Protein AF-A0A7H8QES9-F1 (afdb_monomer_lite)

Structure (mmCIF, N/CA/C/O backbone):
data_AF-A0A7H8QES9-F1
#
_entry.id   AF-A0A7H8QES9-F1
#
loop_
_atom_site.group_PDB
_atom_site.id
_atom_site.type_symbol
_atom_site.label_atom_id
_atom_site.label_alt_id
_atom_site.label_comp_id
_atom_site.label_asym_id
_atom_site.label_entity_id
_atom_site.label_seq_id
_atom_site.pdbx_PDB_ins_code
_atom_site.Cartn_x
_atom_site.Cartn_y
_atom_site.Cartn_z
_atom_site.occupancy
_atom_site.B_iso_or_equiv
_atom_site.auth_seq_id
_atom_site.auth_comp_id
_atom_site.auth_asym_id
_atom_site.auth_atom_id
_atom_site.pdbx_PDB_model_num
ATOM 1 N N . MET A 1 1 ? 10.822 -3.248 11.222 1.00 39.12 1 MET A N 1
ATOM 2 C CA . MET A 1 1 ? 10.969 -3.662 9.811 1.00 39.12 1 MET A CA 1
ATOM 3 C C . MET A 1 1 ? 11.711 -2.544 9.105 1.00 39.12 1 MET A C 1
ATOM 5 O O . MET A 1 1 ? 11.254 -1.414 9.185 1.00 39.12 1 MET A O 1
ATOM 9 N N . ALA A 1 2 ? 12.893 -2.818 8.555 1.00 43.97 2 ALA A N 1
ATOM 10 C CA . ALA A 1 2 ? 13.678 -1.810 7.850 1.00 43.97 2 ALA A CA 1
ATOM 11 C C . ALA A 1 2 ? 13.037 -1.558 6.480 1.00 43.97 2 ALA A C 1
ATOM 13 O O . ALA A 1 2 ? 12.819 -2.503 5.725 1.00 43.97 2 ALA A O 1
ATOM 14 N N . VAL A 1 3 ? 12.702 -0.304 6.184 1.00 54.75 3 VAL A N 1
ATOM 15 C CA . VAL A 1 3 ? 12.339 0.106 4.827 1.00 54.75 3 VAL A CA 1
ATOM 16 C C . VAL A 1 3 ? 13.646 0.142 4.043 1.00 54.75 3 VAL A C 1
ATOM 18 O O . VAL A 1 3 ? 14.465 1.038 4.237 1.00 54.75 3 VAL A O 1
ATOM 21 N N . GLU A 1 4 ? 13.888 -0.878 3.222 1.00 55.09 4 GLU A N 1
ATOM 22 C CA . GLU A 1 4 ? 14.965 -0.844 2.236 1.00 55.09 4 GLU A CA 1
ATOM 23 C C . GLU A 1 4 ? 14.701 0.330 1.287 1.00 55.09 4 GLU A C 1
ATOM 25 O O . GLU A 1 4 ? 13.820 0.269 0.428 1.00 55.09 4 GLU A O 1
ATOM 30 N N . ASN A 1 5 ? 15.454 1.417 1.462 1.00 53.53 5 ASN A N 1
ATOM 31 C CA . ASN A 1 5 ? 15.552 2.485 0.476 1.00 53.53 5 ASN A CA 1
ATOM 32 C C . ASN A 1 5 ? 16.187 1.885 -0.780 1.00 53.53 5 ASN A C 1
ATOM 34 O O . ASN A 1 5 ? 17.411 1.786 -0.884 1.00 53.53 5 ASN A O 1
ATOM 38 N N . LYS A 1 6 ? 15.353 1.429 -1.719 1.00 53.41 6 LYS A N 1
ATOM 39 C CA . LYS A 1 6 ? 15.827 1.057 -3.051 1.00 53.41 6 LYS A CA 1
ATOM 40 C C . LYS A 1 6 ? 16.455 2.307 -3.675 1.00 53.41 6 LYS A C 1
ATOM 42 O O . LYS A 1 6 ? 15.823 3.363 -3.623 1.00 53.41 6 LYS A O 1
ATOM 47 N N . PRO A 1 7 ? 17.677 2.223 -4.224 1.00 62.91 7 PRO A N 1
ATOM 48 C CA . PRO A 1 7 ? 18.287 3.365 -4.888 1.00 62.91 7 PRO A CA 1
ATOM 49 C C . PRO A 1 7 ? 17.363 3.830 -6.014 1.00 62.91 7 PRO A C 1
ATOM 51 O O . PRO A 1 7 ? 16.858 3.003 -6.774 1.00 62.91 7 PRO A O 1
ATOM 54 N N . GLU A 1 8 ? 17.124 5.140 -6.110 1.00 61.28 8 GLU A N 1
ATOM 55 C CA . GLU A 1 8 ? 16.441 5.709 -7.270 1.00 61.28 8 GLU A CA 1
ATOM 56 C C . GLU A 1 8 ? 17.220 5.294 -8.522 1.00 61.28 8 GLU A C 1
ATOM 58 O O . GLU A 1 8 ? 18.403 5.617 -8.662 1.00 61.28 8 GLU A O 1
ATOM 63 N N . GLU A 1 9 ? 16.588 4.517 -9.405 1.00 63.19 9 GLU A N 1
ATOM 64 C CA . GLU A 1 9 ? 17.222 4.059 -10.638 1.00 63.19 9 GLU A CA 1
ATOM 65 C C . GLU A 1 9 ? 17.528 5.275 -11.523 1.00 63.19 9 GLU A C 1
ATOM 67 O O . GLU A 1 9 ? 16.657 5.844 -12.184 1.00 63.19 9 GLU A O 1
ATOM 72 N N . GLN A 1 10 ? 18.789 5.708 -11.524 1.00 65.56 10 GLN A N 1
ATOM 73 C CA . GLN A 1 10 ? 19.254 6.777 -12.399 1.00 65.56 10 GLN A CA 1
ATOM 74 C C . GLN A 1 10 ? 19.515 6.201 -13.792 1.00 65.56 10 GLN A C 1
ATOM 76 O O . GLN A 1 10 ? 20.564 5.619 -14.058 1.00 65.56 10 GLN A O 1
ATOM 81 N N . TYR A 1 11 ? 18.548 6.357 -14.694 1.00 68.81 11 TYR A N 1
ATOM 82 C CA . TYR A 1 11 ? 18.685 5.891 -16.074 1.00 68.81 11 TYR A CA 1
ATOM 83 C C . TYR A 1 11 ? 19.662 6.760 -16.870 1.00 68.81 11 TYR A C 1
ATOM 85 O O . TYR A 1 11 ? 19.478 7.981 -16.992 1.00 68.81 11 TYR A O 1
ATOM 93 N N . 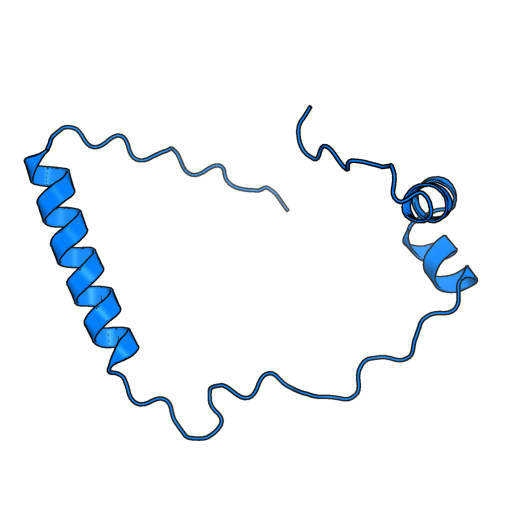ALA A 1 12 ? 20.652 6.111 -17.481 1.00 70.88 12 ALA A N 1
ATOM 94 C CA . ALA A 1 12 ? 21.777 6.752 -18.147 1.00 70.88 12 ALA A CA 1
ATOM 95 C C . ALA A 1 12 ? 21.383 7.440 -19.466 1.00 70.88 12 ALA A C 1
ATOM 97 O O . ALA A 1 12 ? 22.084 8.344 -19.921 1.00 70.88 12 ALA A O 1
ATOM 98 N N . SER A 1 13 ? 20.259 7.057 -20.093 1.00 81.69 13 SER A N 1
ATOM 99 C CA . SER A 1 13 ? 19.829 7.665 -21.361 1.00 81.69 13 SER A CA 1
ATOM 100 C C . SER A 1 13 ? 18.312 7.767 -21.565 1.00 81.69 13 SER A C 1
ATOM 102 O O . SER A 1 13 ? 17.519 7.005 -21.016 1.00 81.69 13 SER A O 1
ATOM 104 N N . ARG A 1 14 ? 17.890 8.705 -22.428 1.00 82.44 14 ARG A N 1
ATOM 105 C CA . ARG A 1 14 ? 16.484 8.848 -22.855 1.00 82.44 14 ARG A CA 1
ATOM 106 C C . ARG A 1 14 ? 15.957 7.582 -23.539 1.00 82.44 14 ARG A C 1
ATOM 108 O O . ARG A 1 14 ? 14.833 7.171 -23.278 1.00 82.44 14 ARG A O 1
ATOM 115 N N . LYS A 1 15 ? 16.776 6.959 -24.390 1.00 86.50 15 LYS A N 1
ATOM 116 C CA . LYS A 1 15 ? 16.416 5.740 -25.128 1.00 86.50 15 LYS A CA 1
ATOM 117 C C . LYS A 1 15 ? 16.139 4.572 -24.181 1.00 86.50 15 LYS A C 1
ATOM 119 O O . LYS A 1 15 ? 15.160 3.859 -24.367 1.00 86.50 15 LYS A O 1
ATOM 124 N N . GLU A 1 16 ? 16.974 4.424 -23.158 1.00 82.69 16 GLU A N 1
ATOM 125 C CA . GLU A 1 16 ? 16.810 3.420 -22.105 1.00 82.69 16 GLU A CA 1
ATOM 126 C C . GLU A 1 16 ? 15.498 3.624 -21.337 1.00 82.69 16 GLU A C 1
ATOM 128 O O . GLU A 1 16 ? 14.719 2.684 -21.193 1.00 82.69 16 GLU A O 1
ATOM 133 N N . 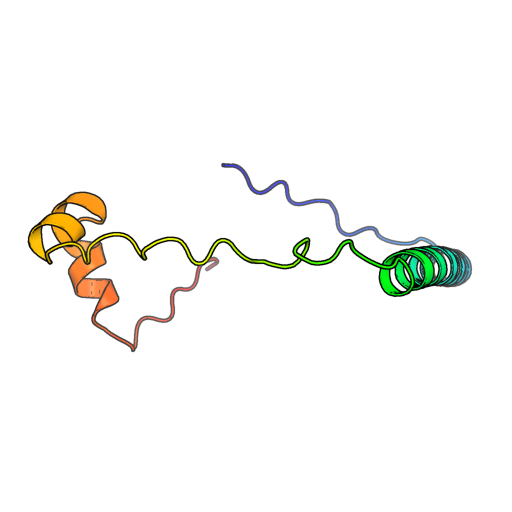ARG A 1 17 ? 15.171 4.867 -20.957 1.00 85.12 17 ARG A N 1
ATOM 134 C CA . ARG A 1 17 ? 13.882 5.183 -20.312 1.00 85.12 17 ARG A CA 1
ATOM 135 C C . ARG A 1 17 ? 12.682 4.840 -21.190 1.00 85.12 17 ARG A C 1
ATOM 137 O O . ARG A 1 17 ? 11.707 4.273 -20.708 1.00 85.12 17 ARG A O 1
ATOM 144 N N . GLU A 1 18 ? 12.738 5.173 -22.478 1.00 88.00 18 GLU A N 1
ATOM 145 C CA . GLU A 1 18 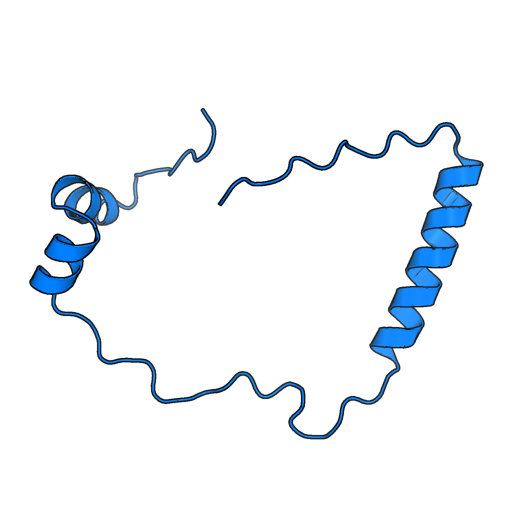? 11.653 4.884 -23.423 1.00 88.00 18 GLU A CA 1
ATOM 146 C C . GLU A 1 18 ? 11.483 3.378 -23.684 1.00 88.00 18 GLU A C 1
ATOM 148 O O . GLU A 1 18 ? 10.370 2.909 -23.935 1.00 88.00 18 GLU A O 1
ATOM 153 N N . GLU A 1 19 ? 12.566 2.602 -23.650 1.00 88.12 19 GLU A N 1
ATOM 154 C CA . GLU A 1 19 ? 12.517 1.143 -23.763 1.00 88.12 19 GLU A CA 1
ATOM 155 C C . GLU A 1 19 ? 11.897 0.503 -22.518 1.00 88.12 19 GLU A C 1
ATOM 157 O O . GLU A 1 19 ? 10.988 -0.321 -22.641 1.00 88.12 19 GLU A O 1
ATOM 162 N N . ILE A 1 20 ? 12.322 0.937 -21.329 1.00 86.00 20 ILE A N 1
ATOM 163 C CA . ILE A 1 20 ? 11.754 0.487 -20.055 1.00 86.00 20 ILE A CA 1
ATOM 164 C C . ILE A 1 20 ? 10.266 0.832 -19.997 1.00 86.00 20 ILE A C 1
ATOM 166 O O . ILE A 1 20 ? 9.449 -0.055 -19.769 1.00 86.00 20 ILE A O 1
ATOM 170 N N . GLY A 1 21 ? 9.890 2.075 -20.309 1.00 86.25 21 GLY A N 1
ATOM 171 C CA . GLY A 1 21 ? 8.490 2.503 -20.325 1.00 86.25 21 GLY A CA 1
ATOM 172 C C . GLY A 1 21 ?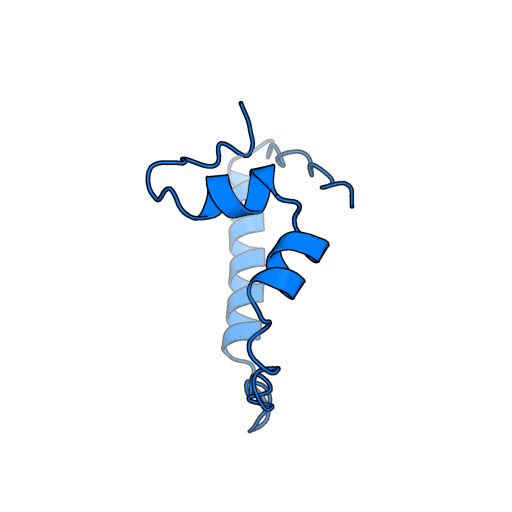 7.617 1.652 -21.252 1.00 86.25 21 GLY A C 1
ATOM 173 O O . GLY A 1 21 ? 6.522 1.240 -20.872 1.00 86.25 21 GLY A O 1
ATOM 174 N N . ARG A 1 22 ? 8.119 1.297 -22.443 1.00 89.12 22 ARG A N 1
ATOM 175 C CA . ARG A 1 22 ? 7.403 0.401 -23.367 1.00 89.12 22 ARG A CA 1
ATOM 176 C C . ARG A 1 22 ? 7.233 -1.009 -22.805 1.00 89.12 22 ARG A C 1
ATOM 178 O O . ARG A 1 22 ? 6.143 -1.570 -22.913 1.00 89.12 22 ARG A O 1
ATOM 185 N N . ARG A 1 23 ? 8.279 -1.579 -22.201 1.00 86.88 23 ARG A N 1
ATOM 186 C CA . ARG A 1 23 ? 8.222 -2.918 -21.586 1.00 86.88 23 ARG A CA 1
ATOM 187 C C . ARG A 1 23 ? 7.266 -2.946 -20.396 1.00 86.88 23 ARG A C 1
ATOM 189 O O . ARG A 1 23 ? 6.457 -3.865 -20.294 1.00 86.88 23 ARG A O 1
ATOM 196 N N . THR A 1 24 ? 7.316 -1.921 -19.554 1.00 86.19 24 THR A N 1
ATOM 197 C CA . THR A 1 24 ? 6.441 -1.751 -18.392 1.00 86.19 24 THR A CA 1
ATOM 198 C C . THR A 1 24 ? 4.979 -1.624 -18.810 1.00 86.19 24 THR A C 1
ATOM 200 O O . THR A 1 24 ? 4.143 -2.390 -18.334 1.00 86.19 24 THR A O 1
ATOM 203 N N . ASN A 1 25 ? 4.670 -0.754 -19.777 1.00 85.25 25 ASN A N 1
ATOM 204 C CA . ASN A 1 25 ? 3.307 -0.597 -20.292 1.00 85.25 25 ASN A CA 1
ATOM 205 C C . ASN A 1 25 ? 2.760 -1.898 -20.896 1.00 85.25 25 ASN A C 1
ATOM 207 O O . ASN A 1 25 ? 1.604 -2.244 -20.669 1.00 85.25 25 ASN A O 1
ATOM 211 N N . ALA A 1 26 ? 3.584 -2.650 -21.634 1.00 83.12 26 ALA A N 1
ATOM 212 C CA . ALA A 1 26 ? 3.181 -3.948 -22.174 1.00 83.12 26 ALA A CA 1
ATOM 213 C C . ALA A 1 26 ? 2.893 -4.984 -21.071 1.00 83.12 26 ALA A C 1
ATOM 215 O O . ALA A 1 26 ? 2.005 -5.823 -21.230 1.00 83.12 26 ALA A O 1
ATOM 216 N N . GLY A 1 27 ? 3.627 -4.924 -19.955 1.00 79.25 27 GLY A N 1
ATOM 217 C CA . GLY A 1 27 ? 3.379 -5.743 -18.770 1.00 79.25 27 GLY A CA 1
ATOM 218 C C . GLY A 1 27 ? 2.046 -5.407 -18.102 1.00 79.25 27 GLY A C 1
ATOM 219 O O . GLY A 1 27 ? 1.242 -6.308 -17.874 1.00 79.25 27 GLY A O 1
ATOM 220 N N . PHE A 1 28 ? 1.773 -4.122 -17.865 1.00 83.62 28 PHE A N 1
ATOM 221 C CA . PHE A 1 28 ? 0.505 -3.677 -17.276 1.00 83.62 28 PHE A CA 1
ATOM 222 C C . PHE A 1 28 ? -0.696 -4.017 -18.155 1.00 83.62 28 PHE A C 1
ATOM 224 O O . PHE A 1 28 ? -1.649 -4.616 -17.667 1.00 83.62 28 PHE A O 1
ATOM 231 N N . ALA A 1 29 ? -0.611 -3.770 -19.464 1.00 80.31 29 ALA A N 1
ATOM 232 C CA . ALA A 1 29 ? -1.682 -4.112 -20.400 1.00 80.31 29 ALA A CA 1
ATOM 233 C C . ALA A 1 29 ? -2.008 -5.618 -20.424 1.00 80.31 29 ALA A C 1
ATOM 235 O O . ALA A 1 29 ? -3.128 -6.004 -20.753 1.00 80.31 29 ALA A O 1
ATOM 236 N N . ARG A 1 30 ? -1.040 -6.486 -20.094 1.00 75.38 30 ARG A N 1
ATOM 237 C CA . ARG A 1 30 ? -1.272 -7.929 -19.950 1.00 75.38 30 ARG A CA 1
ATOM 238 C C . ARG A 1 30 ? -2.059 -8.243 -18.678 1.00 75.38 30 ARG A C 1
ATOM 240 O O . ARG A 1 30 ? -2.993 -9.033 -18.741 1.00 75.38 30 ARG A O 1
ATOM 247 N N . VAL A 1 31 ? -1.687 -7.635 -17.554 1.00 76.19 31 VAL A N 1
ATOM 248 C CA . VAL A 1 31 ? -2.346 -7.854 -16.256 1.00 76.19 31 VAL A CA 1
ATOM 249 C C . VAL A 1 31 ? -3.764 -7.282 -16.259 1.00 76.19 31 VAL A C 1
ATOM 251 O O . VAL A 1 31 ? -4.683 -7.974 -15.847 1.00 76.19 31 VAL A O 1
ATOM 254 N N . GLU A 1 32 ? -3.973 -6.082 -16.807 1.00 70.88 32 GLU A N 1
ATOM 255 C CA . GLU A 1 32 ? -5.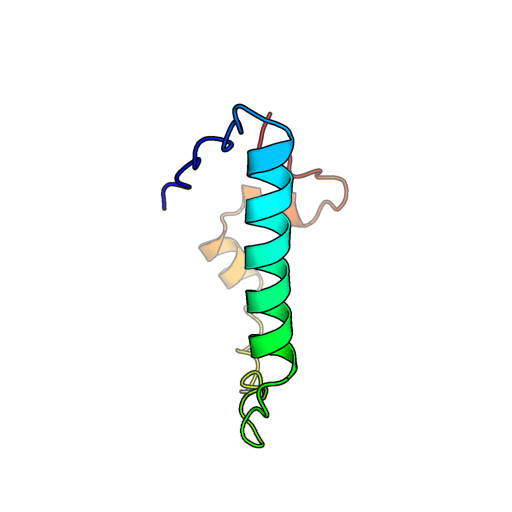303 -5.449 -16.893 1.00 70.88 32 GLU A CA 1
ATOM 256 C C . GLU A 1 32 ? -6.309 -6.253 -17.725 1.00 70.88 32 GLU A C 1
ATOM 258 O O . GLU A 1 32 ? -7.505 -6.217 -17.461 1.00 70.88 32 GLU A O 1
ATOM 263 N N . ARG A 1 33 ? -5.831 -6.973 -18.746 1.00 70.19 33 ARG A N 1
ATOM 264 C CA . ARG A 1 33 ? -6.668 -7.820 -19.611 1.00 70.19 33 ARG A CA 1
ATOM 265 C C . ARG A 1 33 ? -6.823 -9.242 -19.099 1.00 70.19 33 ARG A C 1
ATOM 267 O O . ARG A 1 33 ? -7.507 -10.036 -19.739 1.00 70.19 33 ARG A O 1
ATOM 274 N N . THR A 1 34 ? -6.131 -9.594 -18.023 1.00 77.69 34 THR A N 1
ATOM 275 C CA . THR A 1 34 ? -6.272 -10.921 -17.439 1.00 77.69 34 THR A CA 1
ATOM 276 C C . THR A 1 34 ? -7.620 -10.957 -16.736 1.00 77.69 34 THR A C 1
ATOM 278 O O . THR A 1 34 ? -7.832 -10.232 -15.768 1.00 77.69 34 THR A O 1
ATOM 281 N N . GLU A 1 35 ? -8.539 -11.772 -17.253 1.00 68.38 35 GLU A N 1
ATOM 282 C CA . GLU A 1 35 ? -9.780 -12.088 -16.554 1.00 68.38 35 GLU A CA 1
ATOM 283 C C . GLU A 1 35 ? -9.409 -12.711 -15.208 1.00 68.38 35 GLU A C 1
ATOM 285 O O . GLU A 1 35 ? -8.732 -13.740 -15.140 1.00 68.38 35 GLU A O 1
ATOM 290 N N . VAL A 1 36 ? -9.778 -12.027 -14.132 1.00 71.25 36 VAL A N 1
ATOM 291 C CA . VAL A 1 36 ? -9.646 -12.561 -12.783 1.00 71.25 36 VAL A CA 1
ATOM 292 C C . VAL A 1 36 ? -10.850 -13.456 -12.514 1.00 71.25 36 VAL A C 1
ATOM 294 O O . VAL A 1 36 ? -11.963 -13.128 -12.926 1.00 71.25 36 VAL A O 1
ATOM 297 N N . GLU A 1 37 ? -10.625 -14.595 -11.858 1.00 70.69 37 GLU A N 1
ATOM 298 C CA . GLU A 1 37 ? -11.717 -15.486 -11.461 1.00 70.69 37 GLU A CA 1
ATOM 299 C C . GLU A 1 37 ? -12.762 -14.718 -10.639 1.00 70.69 37 GLU A C 1
ATOM 301 O O . GLU A 1 37 ? -12.432 -13.812 -9.864 1.00 70.69 37 GLU A O 1
ATOM 306 N N . GLU A 1 38 ? -14.034 -15.072 -10.816 1.00 65.12 38 GLU A N 1
ATOM 307 C CA . GLU A 1 38 ? -15.134 -14.495 -10.047 1.00 65.12 38 GLU A CA 1
ATOM 308 C C . GLU A 1 38 ? -14.870 -14.729 -8.548 1.00 65.12 38 GLU A C 1
ATOM 310 O O . GLU A 1 38 ? -14.693 -15.863 -8.108 1.00 65.12 38 GLU A O 1
ATOM 315 N N . GLY A 1 39 ? -14.744 -13.643 -7.777 1.00 64.06 39 GLY A N 1
ATOM 316 C CA . GLY A 1 39 ? -14.366 -13.683 -6.358 1.00 64.06 39 GLY A CA 1
ATOM 317 C C . GLY A 1 39 ? -12.888 -13.386 -6.049 1.00 64.06 39 GLY A C 1
ATOM 318 O O . GLY A 1 39 ? -12.544 -13.138 -4.897 1.00 64.06 39 GLY A O 1
ATOM 319 N N . ALA A 1 40 ? -11.994 -13.306 -7.043 1.00 62.38 40 ALA A N 1
ATOM 320 C CA . ALA A 1 40 ? -10.566 -13.023 -6.815 1.00 62.38 40 ALA A CA 1
ATOM 321 C C . ALA A 1 40 ? -10.281 -11.604 -6.273 1.00 62.38 40 ALA A C 1
ATOM 323 O O . ALA A 1 40 ? -9.203 -11.340 -5.738 1.00 62.38 40 ALA A O 1
ATOM 324 N N . SER A 1 41 ? -11.245 -10.687 -6.397 1.00 61.38 41 SER A N 1
ATOM 325 C CA . SER A 1 41 ? -11.212 -9.337 -5.822 1.00 61.38 41 SER A CA 1
ATOM 326 C C . SER A 1 41 ? -12.038 -9.198 -4.539 1.00 61.38 41 SER A C 1
ATOM 328 O O . SER A 1 41 ? -12.216 -8.076 -4.057 1.00 61.38 41 SER A O 1
ATOM 330 N N . GLU A 1 42 ? -12.579 -10.291 -3.992 1.00 66.69 42 GLU A N 1
ATOM 331 C CA . GLU A 1 42 ? -13.271 -10.258 -2.705 1.00 66.69 42 GLU A CA 1
ATOM 332 C C . GLU A 1 42 ? -12.245 -9.997 -1.605 1.00 66.69 42 GLU A C 1
ATOM 334 O O . GLU A 1 42 ? -11.595 -10.897 -1.074 1.00 66.69 42 GLU A O 1
ATOM 339 N N . ILE A 1 43 ? -12.081 -8.719 -1.258 1.00 70.62 43 ILE A N 1
ATOM 340 C CA . ILE A 1 43 ? -11.455 -8.345 0.005 1.00 70.62 43 ILE A CA 1
ATOM 341 C C . ILE A 1 43 ? -12.253 -9.075 1.085 1.00 70.62 43 ILE A C 1
ATOM 343 O O . ILE A 1 43 ? -13.467 -8.872 1.133 1.00 70.62 43 ILE A O 1
ATOM 347 N N . PRO A 1 44 ? -11.625 -9.904 1.940 1.00 67.12 44 PRO A N 1
ATOM 348 C CA . PRO A 1 44 ? -12.343 -10.633 2.969 1.00 67.12 44 PRO A CA 1
ATOM 349 C C . PRO A 1 44 ? -13.118 -9.647 3.843 1.00 67.12 44 PRO A C 1
ATOM 351 O O . PRO A 1 44 ? -12.555 -9.004 4.729 1.00 67.12 44 PRO A O 1
ATOM 354 N N . THR A 1 45 ? -14.426 -9.530 3.621 1.00 68.06 45 THR A N 1
ATOM 355 C CA . THR A 1 45 ? -15.330 -8.723 4.447 1.00 68.06 45 THR A CA 1
ATOM 356 C C . THR A 1 45 ? -15.725 -9.510 5.690 1.00 68.06 45 THR A C 1
ATOM 358 O O . THR A 1 45 ? -16.888 -9.520 6.100 1.00 68.06 45 THR A O 1
ATOM 361 N N . GLY A 1 46 ? -14.761 -10.236 6.265 1.00 68.12 46 GLY A N 1
ATOM 362 C CA . GLY A 1 46 ? -14.940 -10.915 7.534 1.00 68.12 46 GLY A CA 1
ATOM 363 C C . GLY A 1 46 ? -15.404 -9.914 8.593 1.00 68.12 46 GLY A C 1
ATOM 364 O O . GLY A 1 46 ? -15.235 -8.702 8.418 1.00 68.12 46 GLY A O 1
ATOM 365 N N . PRO A 1 47 ? -16.007 -10.391 9.692 1.00 69.56 47 PRO A N 1
ATOM 366 C CA . PRO A 1 47 ? -16.451 -9.502 10.751 1.00 69.56 47 PRO A CA 1
ATOM 367 C C . PRO A 1 47 ? -15.280 -8.613 11.171 1.00 69.56 47 PRO A C 1
ATOM 369 O O . PRO A 1 47 ? -14.234 -9.111 11.592 1.00 69.56 47 PRO A O 1
ATOM 372 N N . ILE A 1 48 ? -15.452 -7.295 11.018 1.00 71.31 48 ILE A N 1
ATOM 373 C CA . ILE A 1 48 ? -14.509 -6.313 11.550 1.00 71.31 48 ILE A CA 1
ATOM 374 C C . ILE A 1 48 ? -14.340 -6.675 13.025 1.00 71.31 48 ILE A C 1
ATOM 376 O O . ILE A 1 48 ? -15.337 -6.830 13.738 1.00 71.31 48 ILE A O 1
ATOM 380 N N . GLY A 1 49 ? -13.093 -6.889 13.456 1.00 72.00 49 GLY A N 1
ATOM 381 C CA . GLY A 1 49 ? -12.798 -7.244 14.840 1.00 72.00 49 GLY A CA 1
ATOM 382 C C . GLY A 1 49 ? -13.516 -6.300 15.807 1.00 72.00 49 GLY A C 1
ATOM 383 O O . GLY A 1 49 ? -13.770 -5.138 15.483 1.00 72.00 49 GLY A O 1
ATOM 384 N N . GLN A 1 50 ? -13.878 -6.804 16.989 1.00 79.12 50 GLN A N 1
ATOM 385 C CA . GLN A 1 50 ? -14.577 -5.993 17.986 1.00 79.12 50 GLN A CA 1
ATOM 386 C C . GLN A 1 50 ? -13.822 -4.682 18.234 1.00 79.12 50 GLN A C 1
ATOM 388 O O . GLN A 1 50 ? -12.592 -4.674 18.339 1.00 79.12 50 GLN A O 1
ATOM 393 N N . LYS A 1 51 ? -14.565 -3.572 18.335 1.00 82.50 51 LYS A N 1
ATOM 394 C CA . LYS A 1 51 ? -13.982 -2.287 18.726 1.00 82.50 51 LYS A CA 1
ATOM 395 C C . LYS A 1 51 ? -13.287 -2.465 20.075 1.00 82.50 51 LYS A C 1
ATOM 397 O O . LYS A 1 51 ? -13.896 -2.943 21.029 1.00 82.50 51 LYS A O 1
ATOM 402 N N . LEU A 1 52 ? -12.012 -2.096 20.134 1.00 86.50 52 LEU A N 1
ATOM 403 C CA . LEU A 1 52 ? -11.248 -2.121 21.375 1.00 86.50 52 LEU A CA 1
ATOM 404 C C . LEU A 1 52 ? -11.790 -1.043 22.321 1.00 86.50 52 LEU A C 1
ATOM 406 O O . LEU A 1 52 ? -12.184 0.036 21.872 1.00 86.50 52 LEU A O 1
ATOM 410 N N . SER A 1 53 ? -11.802 -1.326 23.624 1.00 91.62 53 SER A N 1
ATOM 411 C CA . SER A 1 53 ? -12.072 -0.298 24.630 1.00 91.62 53 SER A CA 1
ATOM 412 C C . SER A 1 53 ? -10.931 0.718 24.658 1.00 91.62 53 SER A C 1
ATOM 414 O O . SER A 1 53 ? -9.794 0.401 24.309 1.00 91.62 53 SER A O 1
ATOM 416 N N . GLU A 1 54 ? -11.200 1.939 25.115 1.00 88.38 54 GLU A N 1
ATOM 417 C CA . GLU A 1 54 ? -10.147 2.952 25.235 1.00 88.38 54 GLU A CA 1
ATOM 418 C C . GLU A 1 54 ? -8.998 2.508 26.141 1.00 88.38 54 GLU A C 1
ATOM 420 O O . GLU A 1 54 ? -7.845 2.803 25.851 1.00 88.38 54 GLU A O 1
ATOM 425 N N . GLU A 1 55 ? -9.294 1.772 27.212 1.00 89.00 55 GLU A N 1
ATOM 426 C CA . GLU A 1 55 ? -8.275 1.205 28.101 1.00 89.00 55 GLU A CA 1
ATOM 427 C C . GLU A 1 55 ? -7.353 0.236 27.357 1.00 89.00 55 GLU A C 1
ATOM 429 O O . GLU A 1 55 ? -6.134 0.274 27.527 1.00 89.00 55 GLU A O 1
ATOM 434 N N . GLU A 1 56 ? -7.919 -0.591 26.478 1.00 89.25 56 GLU A N 1
ATOM 435 C CA . GLU A 1 56 ? -7.153 -1.525 25.661 1.00 89.25 56 GLU A CA 1
ATOM 436 C C . GLU A 1 56 ? -6.307 -0.800 24.614 1.00 89.25 56 GLU A C 1
ATOM 438 O O . GLU A 1 56 ? -5.157 -1.171 24.373 1.00 89.25 56 GLU A O 1
ATOM 443 N N . ILE A 1 57 ? -6.848 0.265 24.022 1.00 88.12 57 ILE A N 1
ATOM 444 C CA . ILE A 1 57 ? -6.105 1.116 23.093 1.00 88.12 57 ILE A CA 1
ATOM 445 C C . ILE A 1 57 ? -4.948 1.793 23.838 1.00 88.12 57 ILE A C 1
ATOM 447 O O . ILE A 1 57 ? -3.807 1.653 23.403 1.00 88.12 57 ILE A O 1
ATOM 451 N N . ARG A 1 58 ? -5.203 2.428 24.994 1.00 89.94 58 ARG A N 1
ATOM 452 C CA . ARG A 1 58 ? -4.186 3.056 25.859 1.00 89.94 58 ARG A CA 1
ATOM 453 C C . ARG A 1 58 ? -3.078 2.084 26.238 1.00 89.94 58 ARG A C 1
ATOM 455 O O . ARG A 1 58 ? -1.907 2.434 26.135 1.00 89.94 58 ARG A O 1
ATOM 462 N N . ARG A 1 59 ? -3.428 0.852 26.620 1.00 91.88 59 ARG A N 1
ATOM 463 C CA . ARG A 1 59 ? -2.454 -0.196 26.953 1.00 91.88 59 ARG A CA 1
ATOM 464 C C . ARG A 1 59 ? -1.555 -0.553 25.767 1.00 91.88 59 ARG A C 1
ATOM 466 O O . ARG A 1 59 ? -0.373 -0.809 25.967 1.00 91.88 59 ARG A O 1
ATOM 473 N N . ARG A 1 60 ? -2.105 -0.591 24.548 1.00 90.31 60 ARG A N 1
ATOM 474 C CA . ARG A 1 60 ? -1.362 -0.967 23.333 1.00 90.31 60 ARG A CA 1
ATOM 475 C C . ARG A 1 60 ? -0.477 0.150 22.796 1.00 90.31 60 ARG A C 1
ATOM 477 O O . ARG A 1 60 ? 0.651 -0.124 22.404 1.00 90.31 60 ARG A O 1
ATOM 484 N N . VAL A 1 61 ? -0.995 1.375 22.725 1.00 87.94 61 VAL A N 1
ATOM 485 C CA . VAL A 1 61 ? -0.293 2.501 22.081 1.00 87.94 61 VAL A CA 1
ATOM 486 C C . VAL A 1 61 ? 0.510 3.343 23.074 1.00 87.94 61 VAL A C 1
ATOM 488 O O . VAL A 1 61 ? 1.432 4.043 22.664 1.00 87.94 61 VAL A O 1
ATOM 491 N N . GLY A 1 62 ? 0.203 3.244 24.371 1.00 89.19 62 GLY A N 1
ATOM 492 C CA . GLY A 1 62 ? 0.754 4.083 25.434 1.00 89.19 62 GLY A CA 1
ATOM 493 C C . GLY A 1 62 ? -0.040 5.378 25.634 1.00 89.19 62 GLY A C 1
ATOM 494 O O . GLY A 1 62 ? -0.631 5.910 24.696 1.00 89.19 62 GLY A O 1
ATOM 495 N N . GLU A 1 63 ? -0.041 5.904 26.862 1.00 86.62 63 GLU A N 1
ATOM 496 C CA . GLU A 1 63 ? -0.833 7.082 27.261 1.00 86.62 63 GLU A CA 1
ATOM 497 C C . GLU A 1 63 ? -0.488 8.336 26.446 1.00 86.62 63 GLU A C 1
ATOM 499 O O . GLU A 1 63 ? -1.383 8.990 25.917 1.00 86.62 63 GLU A O 1
ATOM 504 N N . GLY A 1 64 ? 0.807 8.613 26.248 1.00 84.69 64 GLY A N 1
ATOM 505 C CA . GLY A 1 64 ? 1.257 9.761 25.457 1.00 84.69 64 GLY A CA 1
ATOM 506 C C . GLY A 1 64 ? 0.763 9.719 24.010 1.00 84.69 64 GLY A C 1
ATOM 507 O O . GLY A 1 64 ? 0.235 10.709 23.512 1.00 84.69 64 GLY A O 1
ATOM 508 N N . ASN A 1 65 ? 0.857 8.562 23.348 1.00 81.31 65 ASN A N 1
ATOM 509 C CA . ASN A 1 65 ? 0.379 8.407 21.972 1.00 81.31 65 ASN A CA 1
ATOM 510 C C . ASN A 1 65 ? -1.149 8.428 21.887 1.00 81.31 65 ASN A C 1
ATOM 512 O O . ASN A 1 65 ? -1.691 8.962 20.926 1.00 81.31 65 ASN A O 1
ATOM 516 N N . PHE A 1 66 ? -1.846 7.861 22.876 1.00 87.69 66 PHE A N 1
ATOM 517 C CA . PHE A 1 66 ? -3.306 7.852 22.908 1.00 87.69 66 PHE A CA 1
ATOM 518 C C . PHE A 1 66 ? -3.882 9.264 23.016 1.00 87.69 66 PHE A C 1
ATOM 520 O O . PHE A 1 66 ? -4.809 9.595 22.284 1.00 87.69 66 PHE A O 1
ATOM 527 N N . GLU A 1 67 ? -3.322 10.103 23.888 1.00 83.50 67 GLU A N 1
ATOM 528 C CA . GLU A 1 67 ? -3.763 11.494 24.027 1.00 83.50 67 GLU A CA 1
ATOM 529 C C . GLU A 1 67 ? -3.329 12.356 22.837 1.00 83.50 67 GLU A C 1
ATOM 531 O O . GLU A 1 67 ? -4.105 13.174 22.352 1.00 83.50 67 GLU A O 1
ATOM 536 N N . THR A 1 68 ? -2.134 12.116 22.295 1.00 80.94 68 THR A N 1
ATOM 537 C CA . THR A 1 68 ? -1.639 12.834 21.110 1.00 80.94 68 THR A CA 1
ATOM 538 C C . THR A 1 68 ? -2.479 12.522 19.870 1.00 80.94 68 THR A C 1
ATOM 540 O O . THR A 1 68 ? -2.831 13.424 19.119 1.00 80.94 68 THR A O 1
ATOM 543 N N . ALA A 1 69 ? -2.884 11.264 19.678 1.00 75.81 69 ALA A N 1
ATOM 544 C CA . ALA A 1 69 ? -3.706 10.844 18.542 1.00 7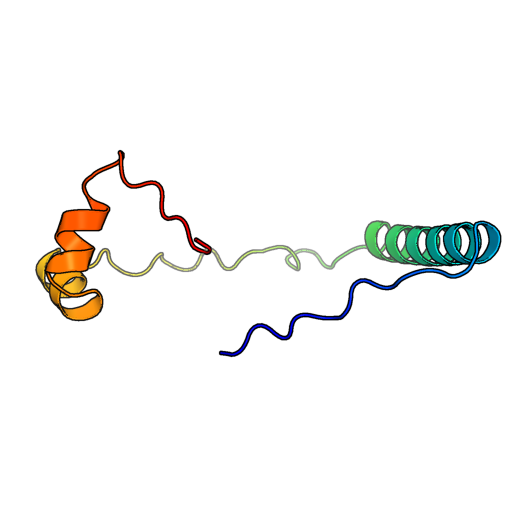5.81 69 ALA A CA 1
ATOM 545 C C . ALA A 1 69 ? -5.131 11.432 18.541 1.00 75.81 69 ALA A C 1
ATOM 547 O O . ALA A 1 69 ? -5.821 11.325 17.531 1.00 75.81 69 ALA A O 1
ATOM 548 N N . LYS A 1 70 ? -5.586 12.030 19.651 1.00 75.94 70 LYS A N 1
ATOM 549 C CA . LYS A 1 70 ? -6.878 12.731 19.736 1.00 75.94 70 LYS A CA 1
ATOM 550 C C . LYS A 1 70 ? -6.810 14.182 19.258 1.00 75.94 70 LYS A C 1
ATOM 552 O O . LYS A 1 70 ? -7.857 14.803 19.087 1.00 75.94 70 LYS A O 1
ATOM 557 N N . ASP A 1 71 ? -5.614 14.744 19.100 1.00 75.12 71 ASP A N 1
ATOM 558 C CA . ASP A 1 71 ? -5.440 16.108 18.609 1.00 75.12 71 ASP A CA 1
ATOM 559 C C . ASP A 1 71 ? -5.239 16.086 17.090 1.00 75.12 71 ASP A C 1
ATOM 561 O O . ASP A 1 71 ? -4.138 15.856 16.593 1.00 75.12 71 ASP A O 1
ATOM 565 N N . ASP A 1 72 ? -6.309 16.374 16.345 1.00 63.59 72 ASP A N 1
ATOM 566 C CA . ASP A 1 72 ? -6.329 16.435 14.871 1.00 63.59 72 ASP A CA 1
ATOM 567 C C . ASP A 1 72 ? -5.336 17.453 14.270 1.00 63.59 72 ASP A C 1
ATOM 569 O O . ASP A 1 72 ? -5.128 17.499 13.057 1.00 63.59 72 ASP A O 1
ATOM 573 N N . ARG A 1 73 ? -4.707 18.297 15.099 1.00 68.38 73 ARG A N 1
ATOM 574 C CA . ARG A 1 73 ? -3.661 19.246 14.683 1.00 68.38 73 ARG A CA 1
ATOM 575 C C . ARG A 1 73 ? -2.266 18.626 14.615 1.00 68.38 73 ARG A C 1
ATOM 577 O O . ARG A 1 73 ? -1.330 19.286 14.161 1.00 68.38 73 ARG A O 1
ATOM 584 N N . GLN A 1 74 ? -2.113 17.377 15.048 1.00 61.38 74 GLN A N 1
ATOM 585 C CA . GLN A 1 74 ? -0.865 16.632 14.959 1.00 61.38 74 GLN A CA 1
ATOM 586 C C . GLN A 1 74 ? -0.605 16.242 13.501 1.00 61.38 74 GLN A C 1
ATOM 588 O O . GLN A 1 74 ? -1.116 15.257 12.972 1.00 61.38 74 GLN A O 1
ATOM 593 N N . THR A 1 75 ? 0.228 17.031 12.829 1.00 59.28 75 THR A N 1
ATOM 594 C CA . THR A 1 75 ? 0.871 16.601 11.590 1.00 59.28 75 THR A CA 1
ATOM 595 C C . THR A 1 75 ? 1.952 15.603 11.976 1.00 59.28 75 THR A C 1
ATOM 597 O O . THR A 1 75 ? 3.035 15.983 12.412 1.00 59.28 75 THR A O 1
ATOM 600 N N . ASN A 1 76 ? 1.647 14.308 11.859 1.00 54.81 76 ASN A N 1
ATOM 601 C CA . ASN A 1 76 ? 2.638 13.246 12.011 1.00 54.81 76 ASN A CA 1
ATOM 602 C C . ASN A 1 76 ? 3.684 13.388 10.893 1.00 54.81 76 ASN A C 1
ATOM 604 O O . ASN A 1 76 ? 3.566 12.780 9.829 1.00 54.81 76 ASN A O 1
ATOM 608 N N . SER A 1 77 ? 4.697 14.228 11.115 1.00 58.44 77 SER A N 1
ATOM 609 C CA . SER A 1 77 ? 5.899 14.266 10.293 1.00 58.44 77 SER A CA 1
ATOM 610 C C . SER A 1 77 ? 6.659 12.975 10.562 1.00 58.44 77 SER A C 1
ATOM 612 O O . SER A 1 77 ? 7.366 12.843 11.557 1.00 58.44 77 SER A O 1
ATOM 614 N N . ILE A 1 78 ? 6.463 11.982 9.697 1.00 58.34 78 ILE A N 1
ATOM 615 C CA . ILE A 1 78 ? 7.171 10.698 9.788 1.00 58.34 78 ILE A CA 1
ATOM 616 C C . ILE A 1 78 ? 8.658 10.870 9.409 1.00 58.34 78 ILE A C 1
ATOM 618 O O . ILE A 1 78 ? 9.453 9.979 9.681 1.00 58.34 78 ILE A O 1
ATOM 622 N N . ASN A 1 79 ? 9.058 12.024 8.853 1.00 50.66 79 ASN A N 1
ATOM 623 C CA . ASN A 1 79 ? 10.442 12.332 8.485 1.00 50.66 79 ASN A CA 1
ATOM 624 C C . ASN A 1 79 ? 10.746 13.835 8.646 1.00 50.66 79 ASN A C 1
ATOM 626 O O . ASN A 1 79 ? 10.694 14.583 7.667 1.00 50.66 79 ASN A O 1
ATOM 630 N N . SER A 1 80 ? 11.056 14.278 9.866 1.00 46.44 80 SER A N 1
ATOM 631 C CA . SER A 1 80 ? 11.793 15.533 10.090 1.00 46.44 80 SER A CA 1
ATOM 632 C C . SER A 1 80 ? 13.283 15.268 10.229 1.00 46.44 80 SER A C 1
ATOM 634 O O . SER A 1 80 ? 13.634 14.202 10.781 1.00 46.44 80 SER A O 1
#

Secondary structure (DSSP, 8-state):
-----PPP---S-HHHHHHHHHHHHHHHHHHHTSPPPTTTT----PPPPPPPPHHHHHHHH-HHHHHHTT-TT----S--

Radius of gyration: 22.49 Å; chains: 1; bounding box: 38×35×53 Å

Organism: NCBI:txid459472

Foldseek 3Di:
DDDPPDPDPDDPDPVSVVVVVVVVVVVVVVVVPDDDPDCNPPPPPPPDPDDDDLVRVCVVQPPVRSVVVVPPPDPPPVDD

pLDDT: mean 73.96, std 12.8, range [39.12, 91.88]

Sequence (80 aa):
MAVENKPEEQYASRKEREEIGRRTNAGFARVERTEVEEGASEIPTGPIGQKLSEEEIRRRVGEGNFETAKDDRQTNSINS